Protein AF-A0AAV5BE26-F1 (afdb_monomer_lite)

Radius of gyration: 28.34 Å; chains: 1; bounding box: 63×36×76 Å

Structure (mmCIF, N/CA/C/O backbone):
data_AF-A0AAV5BE26-F1
#
_entry.id   AF-A0AAV5BE26-F1
#
loop_
_atom_site.group_PDB
_atom_site.id
_atom_site.type_symbol
_atom_site.label_atom_id
_atom_site.label_alt_id
_atom_site.label_comp_id
_atom_site.label_asym_id
_atom_site.label_entity_id
_atom_site.label_seq_id
_atom_site.pdbx_PDB_ins_code
_atom_site.Cartn_x
_atom_site.Cartn_y
_atom_site.Cartn_z
_atom_site.occupancy
_atom_site.B_iso_or_equiv
_atom_site.auth_seq_id
_atom_site.auth_comp_id
_atom_site.auth_asym_id
_atom_site.auth_atom_id
_atom_site.pdbx_PDB_model_num
ATOM 1 N N . MET A 1 1 ? -35.931 18.679 12.596 1.00 41.03 1 MET A N 1
ATOM 2 C CA . MET A 1 1 ? -35.866 17.587 13.590 1.00 41.03 1 MET A CA 1
ATOM 3 C C . MET A 1 1 ? -35.691 18.241 14.950 1.00 41.03 1 MET A C 1
ATOM 5 O O . MET A 1 1 ? -34.699 18.932 15.132 1.00 41.03 1 MET A O 1
ATOM 9 N N . ALA A 1 2 ? -36.683 18.155 15.837 1.00 49.06 2 ALA A N 1
ATOM 10 C CA . ALA A 1 2 ? -36.544 18.666 17.200 1.00 49.06 2 ALA A CA 1
ATOM 11 C C . ALA A 1 2 ? -35.636 17.707 17.979 1.00 49.06 2 ALA A C 1
ATOM 13 O O . ALA A 1 2 ? -35.854 16.498 17.929 1.00 49.06 2 ALA A O 1
ATOM 14 N N . PHE A 1 3 ? -34.600 18.225 18.640 1.00 55.38 3 PHE A N 1
ATOM 15 C CA . PHE A 1 3 ? -33.796 17.420 19.555 1.00 55.38 3 PHE A CA 1
ATOM 16 C C . PHE A 1 3 ? -34.697 16.963 20.705 1.00 55.38 3 PHE A C 1
ATOM 18 O O . PHE A 1 3 ? -35.306 17.799 21.375 1.00 55.38 3 PHE A O 1
ATOM 25 N N . ASP A 1 4 ? -34.805 15.650 20.910 1.00 62.50 4 ASP A N 1
ATOM 26 C CA . ASP A 1 4 ? -35.533 15.089 22.044 1.00 62.50 4 ASP A CA 1
ATOM 27 C C . ASP A 1 4 ? -34.776 15.444 23.333 1.00 62.50 4 ASP A C 1
ATOM 29 O O . ASP A 1 4 ? -33.729 14.880 23.649 1.00 62.50 4 ASP A O 1
ATOM 33 N N . THR A 1 5 ? -35.279 16.450 24.047 1.00 65.81 5 THR A N 1
ATOM 34 C CA . THR A 1 5 ? -34.718 16.919 25.319 1.00 65.81 5 THR A CA 1
ATOM 35 C C . THR A 1 5 ? -35.353 16.225 26.526 1.00 65.81 5 THR A C 1
ATOM 37 O O . THR A 1 5 ? -34.984 16.547 27.658 1.00 65.81 5 THR A O 1
ATOM 40 N N . SER A 1 6 ? -36.244 15.240 26.309 1.00 73.19 6 SER A N 1
ATOM 41 C CA . SER A 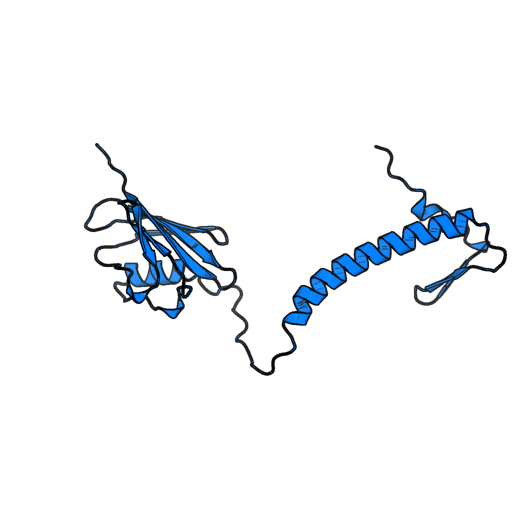1 6 ? -36.955 14.520 27.380 1.00 73.19 6 SER A CA 1
ATOM 42 C C . SER A 1 6 ? -36.012 13.804 28.354 1.00 73.19 6 SER A C 1
ATOM 44 O O . SER A 1 6 ? -36.336 13.618 29.524 1.00 73.19 6 SER A O 1
ATOM 46 N N . MET A 1 7 ? -34.794 13.477 27.915 1.00 76.06 7 MET A N 1
ATOM 47 C CA . MET A 1 7 ? -33.736 12.893 28.743 1.00 76.06 7 MET A CA 1
ATOM 48 C C . MET A 1 7 ? -33.204 13.834 29.842 1.00 76.06 7 MET A C 1
ATOM 50 O O . MET A 1 7 ? -32.683 13.372 30.852 1.00 76.06 7 MET A O 1
ATOM 54 N N . TYR A 1 8 ? -33.285 15.155 29.673 1.00 79.31 8 TYR A N 1
ATOM 55 C CA . TYR A 1 8 ? -32.748 16.107 30.658 1.00 79.31 8 TYR A CA 1
ATOM 56 C C . TYR A 1 8 ? -33.808 16.629 31.629 1.00 79.31 8 TYR A C 1
ATOM 58 O O . TYR A 1 8 ? -33.512 17.493 32.456 1.00 79.31 8 TYR A O 1
ATOM 66 N N . GLU A 1 9 ? -35.043 16.135 31.545 1.00 83.25 9 GLU A N 1
ATOM 67 C CA . GLU A 1 9 ? -36.145 16.649 32.354 1.00 83.25 9 GLU A CA 1
ATOM 68 C C . GLU A 1 9 ? -35.975 16.361 33.837 1.00 83.25 9 GLU A C 1
ATOM 70 O O . GLU A 1 9 ? -36.266 17.245 34.641 1.00 83.25 9 GLU A O 1
ATOM 75 N N . TRP A 1 10 ? -35.393 15.218 34.210 1.00 83.31 10 TRP A N 1
ATOM 76 C CA . TRP A 1 10 ? -35.108 14.898 35.610 1.00 83.31 10 TRP A CA 1
ATOM 77 C C . TRP A 1 10 ? -34.276 15.982 36.319 1.00 83.31 10 TRP A C 1
ATOM 79 O O . TRP A 1 10 ? -34.499 16.253 37.498 1.00 83.31 10 TRP A O 1
ATOM 89 N N . ARG A 1 11 ? -33.398 16.702 35.597 1.00 84.56 11 ARG A N 1
ATOM 90 C CA . ARG A 1 11 ? -32.570 17.793 36.153 1.00 84.56 11 ARG A CA 1
ATOM 91 C C . ARG A 1 11 ? -33.377 19.003 36.630 1.00 84.56 11 ARG A C 1
ATOM 93 O O . ARG A 1 11 ? -32.864 19.813 37.403 1.00 84.56 11 ARG A O 1
ATOM 100 N N . LYS A 1 12 ? -34.624 19.150 36.173 1.00 85.81 12 LYS A N 1
ATOM 101 C CA . LYS A 1 12 ? -35.544 20.207 36.625 1.00 85.81 12 LYS A CA 1
ATOM 102 C C . LYS A 1 12 ? -36.122 19.899 38.014 1.00 85.81 12 LYS A C 1
ATOM 104 O O . LYS A 1 12 ? -36.562 20.810 38.707 1.00 85.81 12 LYS A O 1
ATOM 109 N N . TYR A 1 13 ? -36.061 18.641 38.450 1.00 85.19 13 TYR A N 1
ATOM 110 C CA . TYR A 1 13 ? -36.729 18.118 39.640 1.00 85.19 13 TYR A CA 1
ATOM 111 C C . TYR A 1 13 ? -35.748 17.831 40.789 1.00 85.19 13 TYR A C 1
ATOM 113 O O . TYR A 1 13 ? -35.795 16.778 41.421 1.00 85.19 13 TYR A O 1
ATOM 121 N N . LYS A 1 14 ? -34.878 18.805 41.102 1.00 83.25 14 LYS A N 1
ATOM 122 C CA . LYS A 1 14 ? -33.839 18.710 42.155 1.00 83.25 14 LYS A CA 1
ATOM 123 C C . LYS A 1 14 ? -34.363 18.388 43.559 1.00 83.25 14 LYS A C 1
ATOM 125 O O . LYS A 1 14 ? -33.588 18.005 44.422 1.00 83.25 14 LYS A O 1
ATOM 130 N N . ALA A 1 15 ? -35.663 18.549 43.803 1.00 85.94 15 ALA A N 1
ATOM 131 C CA . ALA A 1 15 ? -36.283 18.193 45.077 1.00 85.94 15 ALA A CA 1
ATOM 132 C C . ALA A 1 15 ? -36.313 16.673 45.335 1.00 85.94 15 ALA A C 1
ATOM 134 O O . ALA A 1 15 ? -36.394 16.257 46.490 1.00 85.94 15 ALA A O 1
ATOM 135 N N . TYR A 1 16 ? -36.238 15.858 44.276 1.00 85.38 16 TYR A N 1
ATOM 136 C CA . TYR A 1 16 ? -36.448 14.410 44.341 1.00 85.38 16 TYR A CA 1
ATOM 137 C C . TYR A 1 16 ? -35.164 13.582 44.271 1.00 85.38 16 TYR A C 1
ATOM 139 O O . TYR A 1 16 ? -35.223 12.362 44.412 1.00 85.38 16 TYR A O 1
ATOM 147 N N . TYR A 1 17 ? -34.004 14.213 44.082 1.00 85.12 17 TYR A N 1
ATOM 148 C CA . TYR A 1 17 ? -32.736 13.498 43.989 1.00 85.12 17 TYR A CA 1
ATOM 149 C C . TYR A 1 17 ? -31.587 14.245 44.664 1.00 85.12 17 TYR A C 1
ATOM 151 O O . TYR A 1 17 ? -31.599 15.471 44.773 1.00 85.12 17 TYR A O 1
ATOM 159 N N . SER A 1 18 ? -30.578 13.493 45.095 1.00 85.25 18 SER A N 1
ATOM 160 C CA . SER A 1 18 ? -29.266 14.008 45.492 1.00 85.25 18 SER A CA 1
ATOM 161 C C . SER A 1 18 ? -28.195 13.515 44.522 1.00 85.25 18 SER A C 1
ATOM 163 O O . SER A 1 18 ? -28.337 12.453 43.918 1.00 85.25 18 SER A O 1
ATOM 165 N N . GLU A 1 19 ? -27.135 14.303 44.353 1.00 84.56 19 GLU A N 1
ATOM 166 C CA . GLU A 1 19 ? -25.966 13.947 43.548 1.00 84.56 19 GLU A CA 1
ATOM 167 C C . GLU A 1 19 ? -24.722 14.012 44.439 1.00 84.56 19 GLU A C 1
ATOM 169 O O . GLU A 1 19 ? -24.315 15.092 44.867 1.00 84.56 19 GLU A O 1
ATOM 174 N N . GLU A 1 20 ? -24.131 12.856 44.736 1.00 82.75 20 GLU A N 1
ATOM 175 C CA . GLU A 1 20 ? -22.903 12.740 45.529 1.00 82.75 20 GLU A CA 1
ATOM 176 C C . GLU A 1 20 ? -21.869 11.933 44.746 1.00 82.75 20 GLU A C 1
ATOM 178 O O . GLU A 1 20 ? -22.145 10.822 44.301 1.00 82.75 20 GLU A O 1
ATOM 183 N N . ASN A 1 21 ? -20.670 12.490 44.544 1.00 74.62 21 ASN A N 1
ATOM 184 C CA . ASN A 1 21 ? -19.589 11.856 43.773 1.00 74.62 21 ASN A CA 1
ATOM 185 C C . ASN A 1 21 ? -20.019 11.353 42.375 1.00 74.62 21 ASN A C 1
ATOM 187 O O . ASN A 1 21 ? -19.512 10.343 41.889 1.00 74.62 21 ASN A O 1
ATOM 191 N N . GLY A 1 22 ? -20.961 12.049 41.727 1.00 70.94 22 GLY A N 1
ATOM 192 C CA . GLY A 1 22 ? -21.507 11.669 40.417 1.00 70.94 22 GLY A CA 1
ATOM 193 C C . GLY A 1 22 ? -22.549 10.545 40.456 1.00 70.94 22 GLY A C 1
ATOM 194 O O . GLY A 1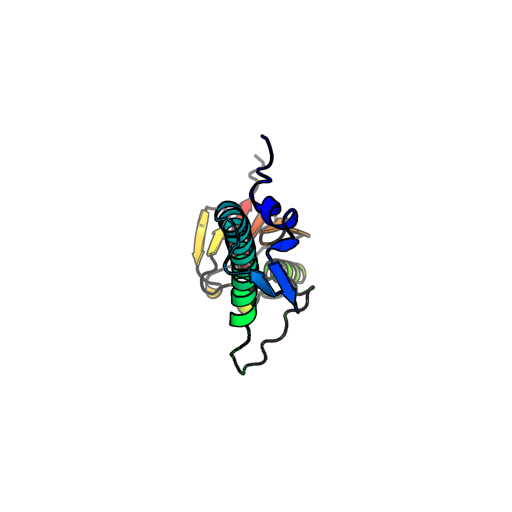 22 ? -23.015 10.113 39.403 1.00 70.94 22 GLY A O 1
ATOM 195 N N . VAL A 1 23 ? -22.940 10.080 41.646 1.00 79.00 23 VAL A N 1
ATOM 196 C CA . VAL A 1 23 ? -24.021 9.112 41.847 1.00 79.00 23 VAL A CA 1
ATOM 197 C C . VAL A 1 23 ? -25.310 9.870 42.145 1.00 79.00 23 VAL A C 1
ATOM 199 O O . VAL A 1 23 ? -25.385 10.621 43.119 1.00 79.00 23 VAL A O 1
ATOM 202 N N . VAL A 1 24 ? -26.329 9.667 41.308 1.00 85.00 24 VAL A N 1
ATOM 203 C CA . VAL A 1 24 ? -27.662 10.250 41.502 1.00 85.00 24 VAL A CA 1
ATOM 204 C C . VAL A 1 24 ? -28.535 9.253 42.256 1.00 85.00 24 VAL A C 1
ATOM 206 O O . VAL A 1 24 ? -28.738 8.135 41.791 1.00 85.00 24 VAL A O 1
ATOM 209 N N . SER A 1 25 ? -29.054 9.660 43.413 1.00 86.44 25 SER A N 1
ATOM 210 C CA . SER A 1 25 ? -29.957 8.847 44.236 1.00 86.44 25 SER A CA 1
ATOM 211 C C . SER A 1 25 ? -31.324 9.512 44.331 1.00 86.44 25 SER A C 1
ATOM 213 O O . SER A 1 25 ? -31.423 10.672 44.729 1.00 86.44 25 SER A O 1
ATOM 215 N N . PHE A 1 26 ? -32.377 8.779 43.975 1.00 89.00 26 PHE A N 1
ATOM 216 C CA . PHE A 1 26 ? -33.757 9.265 44.016 1.00 89.00 26 PHE A CA 1
ATOM 217 C C . PHE A 1 26 ? -34.4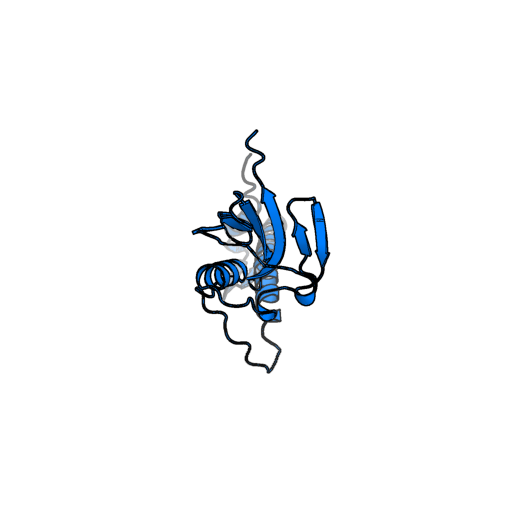39 8.918 45.338 1.00 89.00 26 PHE A C 1
ATOM 219 O O . PHE A 1 26 ? -34.195 7.865 45.929 1.00 89.00 26 PHE A O 1
ATOM 226 N N . ARG A 1 27 ? -35.327 9.802 45.796 1.00 87.75 27 ARG A N 1
ATOM 227 C CA . ARG A 1 27 ? -36.194 9.542 46.950 1.00 87.75 27 ARG A CA 1
ATOM 228 C C . ARG A 1 27 ? -37.294 8.544 46.583 1.00 87.75 27 ARG A C 1
ATOM 230 O O . ARG A 1 27 ? -37.673 8.433 45.418 1.00 87.75 27 ARG A O 1
ATOM 237 N N . GLN A 1 28 ? -37.845 7.847 47.575 1.00 82.88 28 GLN A N 1
ATOM 238 C CA . GLN A 1 28 ? -38.909 6.855 47.354 1.00 82.88 28 GLN A CA 1
ATOM 239 C C . GLN A 1 28 ? -40.205 7.453 46.782 1.00 82.88 28 GLN A C 1
ATOM 241 O O . GLN A 1 28 ? -40.952 6.747 46.117 1.00 82.88 28 GLN A O 1
ATOM 246 N N . ASP A 1 29 ? -40.462 8.742 47.012 1.00 87.56 29 ASP A N 1
ATOM 247 C CA . ASP A 1 29 ? -41.638 9.477 46.531 1.00 87.56 29 ASP A CA 1
ATOM 248 C C . ASP A 1 29 ? -41.436 10.124 45.148 1.00 87.56 29 ASP A C 1
ATOM 250 O O . ASP A 1 29 ? -42.257 10.929 44.705 1.00 87.56 29 ASP A O 1
ATOM 254 N N . THR A 1 30 ? -40.342 9.793 44.456 1.00 86.62 30 THR A N 1
ATOM 255 C CA . THR A 1 30 ? -40.027 10.371 43.147 1.00 86.62 30 THR A CA 1
ATOM 256 C C . THR A 1 30 ? -41.086 9.984 42.107 1.00 86.62 30 THR A C 1
ATOM 258 O O . THR A 1 30 ? -41.340 8.795 41.904 1.00 86.62 30 THR A O 1
ATOM 261 N N . PRO A 1 31 ? -41.674 10.955 41.383 1.00 86.75 31 PRO A N 1
ATOM 262 C CA . PRO A 1 31 ? -42.625 10.665 40.317 1.00 86.75 31 PRO A CA 1
ATOM 263 C C . PRO A 1 31 ? -42.018 9.821 39.186 1.00 86.75 31 PRO A C 1
ATOM 265 O O . PRO A 1 31 ? -40.906 10.088 38.732 1.00 86.75 31 PRO A O 1
ATOM 268 N N . GLN A 1 32 ? -42.792 8.870 38.654 1.00 84.31 32 GLN A N 1
ATOM 269 C CA . GLN A 1 32 ? -42.318 7.913 37.642 1.00 84.31 32 GLN A CA 1
ATOM 270 C C . GLN A 1 32 ? -41.704 8.580 36.399 1.00 84.31 32 GLN A C 1
ATOM 272 O O . GLN A 1 32 ? -40.644 8.171 35.947 1.00 84.31 32 GLN A O 1
ATOM 277 N N . HIS A 1 33 ? -42.294 9.668 35.896 1.00 84.00 33 HIS A N 1
ATOM 278 C CA . HIS A 1 33 ? -41.770 10.373 34.718 1.00 84.00 33 HIS A CA 1
ATOM 279 C C . HIS A 1 33 ? -40.361 10.968 34.931 1.00 84.00 33 HIS A C 1
ATOM 281 O O . HIS A 1 33 ? -39.595 11.105 33.977 1.00 84.00 33 HIS A O 1
ATOM 287 N N . VAL A 1 34 ? -39.996 11.300 36.177 1.00 83.88 34 VAL A N 1
ATOM 288 C CA . VAL A 1 34 ? -38.646 11.765 36.543 1.00 83.88 34 VAL A CA 1
ATOM 289 C C . VAL A 1 34 ? -37.662 10.595 36.499 1.00 83.88 34 VAL A C 1
ATOM 291 O O . VAL A 1 34 ? -36.558 10.747 35.973 1.00 83.88 34 VAL A O 1
ATOM 294 N N . LEU A 1 35 ? -38.079 9.422 36.988 1.00 84.50 35 LEU A N 1
ATOM 295 C CA . LEU A 1 35 ? -37.297 8.186 36.909 1.00 84.50 35 LEU A CA 1
ATOM 296 C C . LEU A 1 35 ? -37.089 7.753 35.452 1.00 84.50 35 LEU A C 1
ATOM 298 O O . LEU A 1 35 ? -35.965 7.450 35.067 1.00 84.50 35 LEU A O 1
ATOM 302 N N . ASP A 1 36 ? -38.134 7.806 34.624 1.00 84.81 36 ASP A N 1
ATOM 303 C CA . ASP A 1 36 ? -38.073 7.432 33.206 1.00 84.81 36 ASP A CA 1
ATOM 304 C C . ASP A 1 36 ? -37.145 8.368 32.410 1.00 84.81 36 ASP A C 1
ATOM 306 O O . ASP A 1 36 ? -36.365 7.925 31.565 1.00 84.81 36 ASP A O 1
ATOM 310 N N . SER A 1 37 ? -37.182 9.674 32.704 1.00 85.50 37 SER A N 1
ATOM 311 C CA . SER A 1 37 ? -36.263 10.665 32.126 1.00 85.50 37 SER A CA 1
ATOM 312 C C . SER A 1 37 ? -34.805 10.380 32.508 1.00 85.50 37 SER A C 1
ATOM 314 O O . SER A 1 37 ? -33.917 10.438 31.652 1.00 85.50 37 SER A O 1
ATOM 316 N N . TYR A 1 38 ? -34.547 10.020 33.770 1.00 84.44 38 TYR A N 1
ATOM 317 C CA . TYR A 1 38 ? -33.209 9.643 34.225 1.00 84.44 38 TYR A CA 1
ATOM 318 C C . TYR A 1 38 ? -32.740 8.305 33.644 1.00 84.44 38 TYR A C 1
ATOM 320 O O . TYR A 1 38 ? -31.576 8.189 33.273 1.00 84.44 38 TYR A O 1
ATOM 328 N N . ALA A 1 39 ? -33.625 7.318 33.499 1.00 84.31 39 ALA A N 1
ATOM 329 C CA . ALA A 1 39 ? -33.297 6.028 32.896 1.00 84.31 39 ALA A CA 1
ATOM 330 C C . ALA A 1 39 ? -32.799 6.193 31.453 1.00 84.31 39 ALA A C 1
ATOM 332 O O . ALA A 1 39 ? -31.750 5.656 31.106 1.00 84.31 39 ALA A O 1
ATOM 333 N N . LYS A 1 40 ? -33.468 7.036 30.651 1.00 84.06 40 LYS A N 1
ATOM 334 C CA . LYS A 1 40 ? -32.997 7.406 29.303 1.00 84.06 40 LYS A CA 1
ATOM 335 C C . LYS A 1 40 ? -31.603 8.045 29.329 1.00 84.06 40 LYS A C 1
ATOM 337 O O . LYS A 1 40 ? -30.783 7.793 28.450 1.00 84.06 40 LYS A O 1
ATOM 342 N N . TYR A 1 41 ? -31.323 8.872 30.340 1.00 83.25 41 TYR A N 1
ATOM 343 C CA . TYR A 1 41 ? -30.010 9.497 30.518 1.00 83.25 41 TYR A CA 1
ATOM 344 C C . TYR A 1 41 ? -28.931 8.486 30.892 1.00 83.25 41 TYR A C 1
ATOM 346 O O . TYR A 1 41 ? -27.843 8.514 30.315 1.00 83.25 41 TYR A O 1
ATOM 354 N N . ALA A 1 42 ? -29.232 7.590 31.829 1.00 80.81 42 ALA A N 1
ATOM 355 C CA . ALA A 1 42 ? -28.336 6.524 32.244 1.00 80.81 42 ALA A CA 1
ATOM 356 C C . ALA A 1 42 ? -28.017 5.585 31.074 1.00 80.81 42 ALA A C 1
ATOM 358 O O . ALA A 1 42 ? -26.847 5.304 30.844 1.00 80.81 42 ALA A O 1
ATOM 359 N N . GLU A 1 43 ? -29.016 5.206 30.274 1.00 82.50 43 GLU A N 1
ATOM 360 C CA . GLU A 1 43 ? -28.841 4.370 29.081 1.00 82.50 43 GLU A CA 1
ATOM 361 C C . GLU A 1 43 ? -27.942 5.048 28.032 1.00 82.50 43 GLU A C 1
ATOM 363 O O . GLU A 1 43 ? -27.048 4.416 27.469 1.00 82.50 43 GLU A O 1
ATOM 368 N N . GLN A 1 44 ? -28.093 6.359 27.802 1.00 76.94 44 GLN A N 1
ATOM 369 C CA . GLN A 1 44 ? -27.210 7.081 26.883 1.00 76.94 44 GLN A CA 1
ATOM 370 C C . GLN A 1 44 ? -25.779 7.222 27.431 1.00 76.94 44 GLN A C 1
ATOM 372 O O . GLN A 1 44 ? -24.817 7.121 26.663 1.00 76.94 44 GLN A O 1
ATOM 377 N N . GLN A 1 45 ? -25.615 7.447 28.739 1.00 76.38 45 GLN A N 1
ATOM 378 C CA . GLN A 1 45 ? -24.294 7.464 29.375 1.00 76.38 45 GLN A CA 1
ATOM 379 C C . GLN A 1 45 ? -23.642 6.084 29.330 1.00 76.38 45 GLN A C 1
ATOM 381 O O . GLN A 1 45 ? -22.457 5.997 29.025 1.00 76.38 45 GLN A O 1
ATOM 386 N N . GLU A 1 46 ? -24.399 5.013 29.556 1.00 71.06 46 GLU A N 1
ATOM 387 C CA . GLU A 1 46 ? -23.932 3.636 29.430 1.00 71.06 46 GLU A CA 1
ATOM 388 C C . GLU A 1 46 ? -23.536 3.328 27.986 1.00 71.06 46 GLU A C 1
ATOM 390 O O . GLU A 1 46 ? -22.435 2.847 27.762 1.00 71.06 46 GLU A O 1
ATOM 395 N N . ALA A 1 47 ? -24.326 3.729 26.987 1.00 69.69 47 ALA A N 1
ATOM 396 C CA . ALA A 1 47 ? -23.965 3.582 25.576 1.00 69.69 47 ALA A CA 1
ATOM 397 C C . ALA A 1 47 ? -22.685 4.360 25.203 1.00 69.69 47 ALA A C 1
ATOM 399 O O . ALA A 1 47 ? -21.856 3.879 24.422 1.00 69.69 47 ALA A O 1
ATOM 400 N N . MET A 1 48 ? -22.482 5.555 25.772 1.00 66.44 48 MET A N 1
ATOM 401 C CA . MET A 1 48 ? -21.245 6.329 25.612 1.00 66.44 48 MET A CA 1
ATOM 402 C C . MET A 1 48 ? -20.059 5.691 26.340 1.00 66.44 48 MET A C 1
ATOM 404 O O . MET A 1 48 ? -18.957 5.640 25.785 1.00 66.44 48 MET A O 1
ATOM 408 N N . HIS A 1 49 ? -20.274 5.182 27.552 1.00 61.44 49 HIS A N 1
ATOM 409 C CA . HIS A 1 49 ? -19.281 4.425 28.296 1.00 61.44 49 HIS A CA 1
ATOM 410 C C . HIS A 1 49 ? -18.930 3.141 27.557 1.00 61.44 49 HIS A C 1
ATOM 412 O O . HIS A 1 49 ? -17.751 2.876 27.397 1.00 61.44 49 HIS A O 1
ATOM 418 N N . ASP A 1 50 ? -19.872 2.400 26.993 1.00 58.38 50 ASP A N 1
ATOM 419 C CA . ASP A 1 50 ? -19.629 1.213 26.176 1.00 58.38 50 ASP A CA 1
ATOM 420 C C . ASP A 1 50 ? -18.895 1.539 24.877 1.00 58.38 50 ASP A C 1
ATOM 422 O O . ASP A 1 50 ? -18.027 0.777 24.445 1.00 58.38 50 ASP A O 1
ATOM 426 N N . PHE A 1 51 ? -19.157 2.694 24.264 1.00 54.75 51 PHE A N 1
ATOM 427 C CA . PHE A 1 51 ? -18.376 3.173 23.124 1.00 54.75 51 PHE A CA 1
ATOM 428 C C . PHE A 1 51 ? -16.928 3.498 23.525 1.00 54.75 51 PHE A C 1
ATOM 430 O O . PHE A 1 51 ? -15.974 3.065 22.863 1.00 54.75 51 PHE A O 1
ATOM 437 N N . ALA A 1 52 ? -16.745 4.204 24.643 1.00 54.31 52 ALA A N 1
ATOM 438 C CA . ALA A 1 52 ? -15.434 4.504 25.207 1.00 54.31 52 ALA A CA 1
ATOM 439 C C . ALA A 1 52 ? -14.704 3.224 25.637 1.00 54.31 52 ALA A C 1
ATOM 441 O O . ALA A 1 52 ? -13.527 3.066 25.327 1.00 54.31 52 ALA A O 1
ATOM 442 N N . THR A 1 53 ? -15.410 2.264 26.234 1.00 53.22 53 THR A N 1
ATOM 443 C CA . THR A 1 53 ? -14.886 0.998 26.756 1.00 53.22 53 THR A CA 1
ATOM 444 C C . THR A 1 53 ? -14.644 -0.006 25.637 1.00 53.22 53 THR A C 1
ATOM 446 O O . THR A 1 53 ? -13.693 -0.763 25.730 1.00 53.22 53 THR A O 1
ATOM 449 N N . ARG A 1 54 ? -15.372 0.021 24.512 1.00 51.78 54 ARG A N 1
ATOM 450 C CA . ARG A 1 54 ? -15.004 -0.708 23.279 1.00 51.78 54 ARG A CA 1
ATOM 451 C C . ARG A 1 54 ? -13.735 -0.143 22.645 1.00 51.78 54 ARG A C 1
ATOM 453 O O . ARG A 1 54 ? -12.900 -0.918 22.172 1.00 51.78 54 ARG A O 1
ATOM 460 N N . ASN A 1 55 ? -13.545 1.176 22.668 1.00 49.66 55 ASN A N 1
ATOM 461 C CA . ASN A 1 55 ? -12.274 1.796 22.279 1.00 49.66 55 ASN A CA 1
ATOM 462 C C . ASN A 1 55 ? -11.150 1.486 23.281 1.00 49.66 55 ASN A C 1
ATOM 464 O O . ASN A 1 55 ? -10.009 1.262 22.870 1.00 49.66 55 ASN A O 1
ATOM 468 N N . ASP A 1 56 ? -11.473 1.370 24.568 1.00 47.03 56 ASP A N 1
ATOM 469 C CA . ASP A 1 56 ? -10.519 1.023 25.616 1.00 47.03 56 ASP A CA 1
ATOM 470 C C . ASP A 1 56 ? -10.231 -0.479 25.708 1.00 47.03 56 ASP A C 1
ATOM 472 O O . ASP A 1 56 ? -9.120 -0.845 26.051 1.00 47.03 56 ASP A O 1
ATOM 476 N N . LEU A 1 57 ? -11.138 -1.370 25.302 1.00 45.94 57 LEU A N 1
ATOM 477 C CA . LEU A 1 57 ? -10.917 -2.810 25.113 1.00 45.94 57 LEU A CA 1
ATOM 478 C C . LEU A 1 57 ? -10.085 -3.058 23.852 1.00 45.94 57 LEU A C 1
ATOM 480 O O . LEU A 1 57 ? -9.186 -3.901 23.872 1.00 45.94 57 LEU A O 1
ATOM 484 N N . LYS A 1 58 ? -10.292 -2.265 22.787 1.00 46.72 58 LYS A N 1
ATOM 485 C CA . LYS A 1 58 ? -9.366 -2.196 21.642 1.00 46.72 58 LYS A CA 1
ATOM 486 C C . LYS A 1 58 ? -7.971 -1.697 22.057 1.00 46.72 58 LYS A C 1
ATOM 488 O O . LYS A 1 58 ? -6.983 -2.148 21.475 1.00 46.72 58 LYS A O 1
ATOM 493 N N . LYS A 1 59 ? -7.859 -0.826 23.071 1.00 47.22 59 LYS A N 1
ATOM 494 C CA . LYS A 1 59 ? -6.568 -0.397 23.651 1.00 47.22 59 LYS A CA 1
ATOM 495 C C . LYS A 1 59 ? -5.984 -1.393 24.665 1.00 47.22 59 LYS A C 1
ATOM 497 O O . LYS A 1 59 ? -4.786 -1.645 24.617 1.00 47.22 59 LYS A O 1
ATOM 502 N N . LYS A 1 60 ? -6.784 -2.006 25.541 1.00 41.25 60 LYS A N 1
ATOM 503 C CA . LYS A 1 60 ? -6.345 -2.888 26.640 1.00 41.25 60 LYS A CA 1
ATOM 504 C C . LYS A 1 60 ? -6.020 -4.306 26.185 1.00 41.25 60 LYS A C 1
ATOM 506 O O . LYS A 1 60 ? -5.111 -4.903 26.754 1.00 41.25 60 LYS A O 1
ATOM 511 N N . ARG A 1 61 ? -6.608 -4.810 25.088 1.00 42.62 61 ARG A N 1
ATOM 512 C CA . ARG A 1 61 ? -6.120 -6.045 24.433 1.00 42.62 61 ARG A CA 1
ATOM 513 C C . ARG A 1 61 ? -4.676 -5.940 23.912 1.00 42.62 61 ARG A C 1
ATOM 515 O O . ARG A 1 61 ? -4.119 -6.954 23.506 1.00 42.62 61 ARG A O 1
ATOM 522 N N . LYS A 1 62 ? -4.042 -4.757 23.941 1.00 43.88 62 LYS A N 1
ATOM 523 C CA . LYS A 1 62 ? -2.605 -4.596 23.660 1.00 43.88 62 LYS A CA 1
ATOM 524 C C . LYS A 1 62 ? -1.684 -4.796 24.876 1.00 43.88 62 LYS A C 1
ATOM 526 O O . LYS A 1 62 ? -0.480 -4.834 24.658 1.00 43.88 62 LYS A O 1
ATOM 531 N N . ASN A 1 63 ? -2.196 -4.948 26.105 1.00 3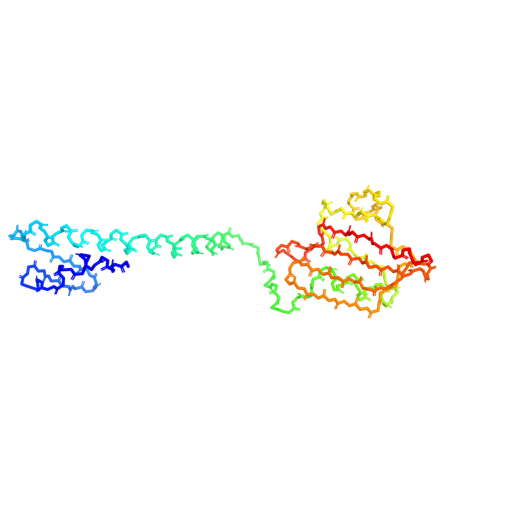9.69 63 ASN A N 1
ATOM 532 C CA . ASN A 1 63 ? -1.371 -4.844 27.322 1.00 39.69 63 ASN A CA 1
ATOM 533 C C . ASN A 1 63 ? -1.282 -6.092 28.222 1.00 39.69 63 ASN A C 1
ATOM 535 O O . ASN A 1 63 ? -0.790 -5.989 29.341 1.00 39.69 63 ASN A O 1
ATOM 539 N N . THR A 1 64 ? -1.644 -7.283 27.746 1.00 43.19 64 THR A N 1
ATOM 540 C CA . THR A 1 64 ? -1.275 -8.543 28.425 1.00 43.19 64 THR A CA 1
ATOM 541 C C . THR A 1 64 ? -0.453 -9.418 27.492 1.00 43.19 64 THR A C 1
ATOM 543 O O . THR A 1 64 ? -0.965 -10.306 26.816 1.00 43.19 64 THR A O 1
ATOM 546 N N . GLY A 1 65 ? 0.840 -9.122 27.433 1.00 37.62 65 GLY A N 1
ATOM 547 C CA . GLY A 1 65 ? 1.846 -9.941 26.777 1.00 37.62 65 GLY A CA 1
ATOM 548 C C . GLY A 1 65 ? 3.219 -9.428 27.177 1.00 37.62 65 GLY A C 1
ATOM 549 O O . GLY A 1 65 ? 3.620 -8.357 26.733 1.00 37.62 65 GLY A O 1
ATOM 550 N N . LEU A 1 66 ? 3.905 -10.182 28.037 1.00 45.09 66 LEU A N 1
ATOM 551 C CA . LEU A 1 66 ? 5.273 -9.977 28.527 1.00 45.09 66 LEU A CA 1
ATOM 552 C C . LEU A 1 66 ? 6.336 -10.108 27.410 1.00 45.09 66 LEU A C 1
ATOM 554 O O . LEU A 1 66 ? 7.343 -10.788 27.551 1.00 45.09 66 LEU A O 1
ATOM 558 N N . PHE A 1 67 ? 6.131 -9.433 26.284 1.00 45.47 67 PHE A N 1
ATOM 559 C CA . PHE A 1 67 ? 7.144 -9.236 25.261 1.00 45.47 67 PHE A CA 1
ATOM 560 C C . PHE A 1 67 ? 7.099 -7.768 24.877 1.00 45.47 67 PHE A C 1
ATOM 562 O O . PHE A 1 67 ? 6.122 -7.289 24.298 1.00 45.47 67 PHE A O 1
ATOM 569 N N . SER A 1 68 ? 8.149 -7.044 25.251 1.00 40.25 68 SER A N 1
ATOM 570 C CA . SER A 1 68 ? 8.420 -5.672 24.846 1.00 40.25 68 SER A CA 1
ATOM 571 C C . SER A 1 68 ? 8.446 -5.584 23.319 1.00 40.25 68 SER A C 1
ATOM 573 O O . SER A 1 68 ? 9.479 -5.704 22.668 1.00 40.25 68 SER A O 1
ATOM 575 N N . ARG A 1 69 ? 7.272 -5.380 22.719 1.00 46.59 69 ARG A N 1
ATOM 576 C CA . ARG A 1 69 ? 7.153 -5.042 21.307 1.00 46.59 69 ARG A CA 1
ATOM 577 C C . ARG A 1 69 ? 7.695 -3.619 21.159 1.00 46.59 69 ARG A C 1
ATOM 579 O O . ARG A 1 69 ? 7.165 -2.730 21.833 1.00 46.59 69 ARG A O 1
ATOM 586 N N . PRO A 1 70 ? 8.719 -3.373 20.324 1.00 41.38 70 PRO A N 1
ATOM 587 C CA . PRO A 1 70 ? 9.206 -2.022 20.100 1.00 41.38 70 PRO A CA 1
ATOM 588 C C . PRO A 1 70 ? 8.023 -1.151 19.683 1.00 41.38 70 PRO A C 1
ATOM 590 O O . PRO A 1 70 ? 7.291 -1.496 18.748 1.00 41.38 70 PRO A O 1
ATOM 593 N N . LYS A 1 71 ? 7.781 -0.061 20.420 1.00 42.84 71 LYS A N 1
ATOM 594 C CA . LYS A 1 71 ? 6.822 0.966 20.012 1.00 42.84 71 LYS A CA 1
ATOM 595 C C . LYS A 1 71 ? 7.267 1.438 18.631 1.00 42.84 71 LYS A C 1
ATOM 597 O O . LYS A 1 71 ? 8.316 2.064 18.519 1.00 42.84 71 LYS A O 1
ATOM 602 N N . ALA A 1 72 ? 6.501 1.095 17.593 1.00 43.84 72 ALA A N 1
ATOM 603 C CA . ALA A 1 72 ? 6.714 1.638 16.261 1.00 43.84 72 ALA A CA 1
ATOM 604 C C . ALA A 1 72 ? 6.691 3.161 16.393 1.00 43.84 72 ALA A C 1
ATOM 606 O O . ALA A 1 72 ? 5.709 3.730 16.879 1.00 43.84 72 ALA A O 1
ATOM 607 N N . SER A 1 73 ? 7.812 3.792 16.052 1.00 41.62 73 SER A N 1
ATOM 608 C CA . SER A 1 73 ? 7.933 5.237 16.096 1.00 41.62 73 SER A CA 1
ATOM 609 C C . SER A 1 73 ? 6.848 5.850 15.199 1.00 41.62 73 SER A C 1
ATOM 611 O O . SER A 1 73 ? 6.514 5.282 14.152 1.00 41.62 73 SER A O 1
ATOM 613 N N . PRO A 1 74 ? 6.282 7.010 15.568 1.00 48.59 74 PRO A N 1
ATOM 614 C CA . PRO A 1 74 ? 5.284 7.699 14.748 1.00 48.59 74 PRO A CA 1
ATOM 615 C C . PRO A 1 74 ? 5.787 8.050 13.330 1.00 48.59 74 PRO A C 1
ATOM 617 O O . PRO A 1 74 ? 4.975 8.334 12.457 1.00 48.59 74 PRO A O 1
ATOM 620 N N . HIS A 1 75 ? 7.095 7.923 13.068 1.00 57.38 75 HIS A N 1
ATOM 621 C CA . HIS A 1 75 ? 7.742 8.120 11.766 1.00 57.38 75 HIS A CA 1
ATOM 622 C C . HIS A 1 75 ? 8.316 6.841 11.134 1.00 57.38 75 HIS A C 1
ATOM 624 O O . HIS A 1 75 ? 9.157 6.922 10.244 1.00 57.38 75 HIS A O 1
ATOM 630 N N . ALA A 1 76 ? 7.910 5.649 11.578 1.00 76.19 76 ALA A N 1
ATOM 631 C CA . ALA A 1 76 ? 8.371 4.417 10.941 1.00 76.19 76 ALA A CA 1
ATOM 632 C C . ALA A 1 76 ? 7.910 4.383 9.473 1.00 76.19 76 ALA A C 1
ATOM 634 O O . ALA A 1 76 ? 6.700 4.412 9.225 1.00 76.19 76 ALA A O 1
ATOM 635 N N . LYS A 1 77 ? 8.858 4.326 8.531 1.00 87.81 77 LYS A N 1
ATOM 636 C CA . LYS A 1 77 ? 8.583 4.187 7.094 1.00 87.81 77 LYS A CA 1
ATOM 637 C C . LYS A 1 77 ? 7.733 2.949 6.833 1.00 87.81 77 LYS A C 1
ATOM 639 O O . LYS A 1 77 ? 7.849 1.934 7.525 1.00 87.81 77 LYS A O 1
ATOM 644 N N . THR A 1 78 ? 6.852 3.046 5.853 1.00 92.75 78 THR A N 1
ATOM 645 C CA . THR A 1 78 ? 6.108 1.905 5.333 1.00 92.75 78 THR A CA 1
ATOM 646 C C . THR A 1 78 ? 7.023 0.973 4.547 1.00 92.75 78 THR A C 1
ATOM 648 O O . THR A 1 78 ? 8.067 1.379 4.043 1.00 92.75 78 THR A O 1
ATOM 651 N N . GLY A 1 79 ? 6.621 -0.288 4.399 1.00 94.06 79 GLY A N 1
ATOM 652 C CA . GLY A 1 79 ? 7.314 -1.235 3.530 1.00 94.06 79 GLY A CA 1
ATOM 653 C C . GLY A 1 79 ? 7.405 -0.733 2.087 1.00 94.06 79 GLY A C 1
ATOM 654 O O . GLY A 1 79 ? 8.394 -1.012 1.422 1.00 94.06 79 GLY A O 1
ATOM 655 N N . ALA A 1 80 ? 6.429 0.060 1.629 1.00 95.19 80 ALA A N 1
ATOM 656 C CA . ALA A 1 80 ? 6.457 0.700 0.315 1.00 95.19 80 ALA A CA 1
ATOM 657 C C . ALA A 1 80 ? 7.569 1.758 0.206 1.00 95.19 80 ALA A C 1
ATOM 659 O O . ALA A 1 80 ? 8.317 1.759 -0.766 1.00 95.19 80 ALA A O 1
ATOM 660 N N . GLU A 1 81 ? 7.729 2.608 1.224 1.00 95.56 81 GLU A N 1
ATOM 661 C CA . GLU A 1 81 ? 8.829 3.582 1.287 1.00 95.56 81 GLU A CA 1
ATOM 662 C C . GLU A 1 81 ? 10.196 2.894 1.375 1.00 95.56 81 GLU A C 1
ATOM 664 O O . GLU A 1 81 ? 11.134 3.304 0.698 1.00 95.56 81 GLU A O 1
ATOM 669 N N . LEU A 1 82 ? 10.310 1.819 2.163 1.00 96.06 82 LEU A N 1
ATOM 670 C CA . LEU A 1 82 ? 11.543 1.030 2.251 1.00 96.06 82 LEU A CA 1
ATOM 671 C C . LEU A 1 82 ? 11.879 0.352 0.916 1.00 96.06 82 LEU A C 1
ATOM 673 O O . LEU A 1 82 ? 13.031 0.375 0.490 1.00 96.06 82 LEU A O 1
ATOM 677 N N . LEU A 1 83 ? 10.874 -0.195 0.225 1.00 96.56 83 LEU A N 1
ATOM 678 C CA . LEU A 1 83 ? 11.029 -0.767 -1.111 1.00 96.56 83 LEU A CA 1
ATOM 679 C C . LEU A 1 83 ? 11.494 0.288 -2.122 1.00 96.56 83 LEU A C 1
ATOM 681 O O . LEU A 1 83 ? 12.424 0.031 -2.884 1.00 96.56 83 LEU A O 1
ATOM 685 N N . PHE A 1 84 ? 10.869 1.467 -2.111 1.00 96.50 84 PHE A N 1
ATOM 686 C CA . PHE A 1 84 ? 11.255 2.596 -2.955 1.00 96.50 84 PHE A CA 1
ATOM 687 C C . PHE A 1 84 ? 12.727 2.971 -2.750 1.00 96.50 84 PHE A C 1
ATOM 689 O O . PHE A 1 84 ? 13.487 3.038 -3.715 1.00 96.50 84 PHE A O 1
ATOM 696 N N . GLU A 1 85 ? 13.146 3.161 -1.498 1.00 94.94 85 GLU A N 1
ATOM 697 C CA . GLU A 1 85 ? 14.527 3.523 -1.169 1.00 94.94 85 GLU A CA 1
ATOM 698 C C . GLU A 1 85 ? 15.520 2.439 -1.568 1.00 94.94 85 GLU A C 1
ATOM 700 O O . GLU A 1 85 ? 16.565 2.752 -2.133 1.00 94.94 85 GLU A O 1
ATOM 705 N N . ALA A 1 86 ? 15.188 1.170 -1.328 1.00 94.94 86 ALA A N 1
ATOM 706 C CA . ALA A 1 86 ? 16.046 0.058 -1.701 1.00 94.94 86 ALA A CA 1
ATOM 707 C C . ALA A 1 86 ? 16.270 0.008 -3.214 1.00 94.94 86 ALA A C 1
ATOM 709 O O . ALA A 1 86 ? 17.414 -0.033 -3.659 1.00 94.94 86 ALA A O 1
ATOM 710 N N . LEU A 1 87 ? 15.203 0.085 -4.011 1.00 94.25 87 LEU A N 1
ATOM 711 C CA . LEU A 1 87 ? 15.312 0.006 -5.467 1.00 94.25 87 LEU A CA 1
ATOM 712 C C . LEU A 1 87 ? 16.000 1.239 -6.064 1.00 94.25 87 LEU A C 1
ATOM 714 O O . LEU A 1 87 ? 16.837 1.096 -6.954 1.00 94.25 87 LEU A O 1
ATOM 718 N N . ARG A 1 88 ? 15.732 2.437 -5.530 1.00 91.69 88 ARG A N 1
ATOM 719 C CA . ARG A 1 88 ? 16.445 3.664 -5.915 1.00 91.69 88 ARG A CA 1
ATOM 720 C C . ARG A 1 88 ? 17.944 3.564 -5.620 1.00 91.69 88 ARG A C 1
ATOM 722 O O . ARG A 1 88 ? 18.767 3.924 -6.460 1.00 91.69 88 ARG A O 1
ATOM 729 N N . ASP A 1 89 ? 18.300 3.044 -4.448 1.00 91.81 89 ASP A N 1
ATOM 730 C CA . ASP A 1 89 ? 19.685 2.907 -3.994 1.00 91.81 89 ASP A CA 1
ATOM 731 C C . ASP A 1 89 ? 20.363 1.617 -4.515 1.00 91.81 89 ASP A C 1
ATOM 733 O O . ASP A 1 89 ? 21.482 1.304 -4.104 1.00 91.81 89 ASP A O 1
ATOM 737 N N . LYS A 1 90 ? 19.707 0.859 -5.411 1.00 90.19 90 LYS A N 1
ATOM 738 C CA . LYS A 1 90 ? 20.184 -0.422 -5.976 1.00 90.19 90 LYS A CA 1
ATOM 739 C C . LYS A 1 90 ? 20.511 -1.489 -4.919 1.00 90.19 90 LYS A C 1
ATOM 741 O O . LYS A 1 90 ? 21.442 -2.278 -5.079 1.00 90.19 90 LYS A O 1
ATOM 746 N N . LYS A 1 91 ? 19.744 -1.515 -3.832 1.00 92.38 91 LYS A N 1
ATOM 747 C CA . LYS A 1 91 ? 19.803 -2.514 -2.759 1.00 92.38 91 LYS A CA 1
ATOM 748 C C . LYS A 1 91 ? 18.688 -3.543 -2.922 1.00 92.38 91 LYS A C 1
ATOM 750 O O . LYS A 1 91 ? 17.607 -3.241 -3.424 1.00 92.38 91 LYS A O 1
ATOM 755 N N . SER A 1 92 ? 18.944 -4.757 -2.446 1.00 91.81 92 SER A N 1
ATOM 756 C CA . SER A 1 92 ? 17.951 -5.831 -2.450 1.00 91.81 92 SER A CA 1
ATOM 757 C C . SER A 1 92 ? 16.819 -5.546 -1.458 1.00 91.81 92 SER A C 1
ATOM 759 O O . SER A 1 92 ? 17.105 -5.172 -0.317 1.00 91.81 92 SER A O 1
ATOM 761 N N . PRO A 1 93 ? 15.548 -5.758 -1.842 1.00 94.88 93 PRO A N 1
ATOM 762 C CA . PRO A 1 93 ? 14.442 -5.679 -0.900 1.00 94.88 93 PRO A CA 1
ATOM 763 C C . PRO A 1 93 ? 14.497 -6.769 0.177 1.00 94.88 93 PRO A C 1
ATOM 765 O O . PRO A 1 93 ? 14.992 -7.868 -0.072 1.00 94.88 93 PRO A O 1
ATOM 768 N N . GLU A 1 94 ? 13.944 -6.497 1.361 1.00 94.38 94 GLU A N 1
ATOM 769 C CA . GLU A 1 94 ? 13.913 -7.466 2.463 1.00 94.38 94 GLU A CA 1
ATOM 770 C C . GLU A 1 94 ? 12.520 -8.069 2.673 1.00 94.38 94 GLU A C 1
ATOM 772 O O . GLU A 1 94 ? 11.503 -7.372 2.679 1.00 94.38 94 GLU A O 1
ATOM 777 N N . ALA A 1 95 ? 12.476 -9.369 2.979 1.00 94.62 95 ALA A N 1
ATOM 778 C CA . ALA A 1 95 ? 11.233 -10.100 3.233 1.00 94.62 95 ALA A CA 1
ATOM 779 C C . ALA A 1 95 ? 10.389 -9.505 4.379 1.00 94.62 95 ALA A C 1
ATOM 781 O O . ALA A 1 95 ? 9.162 -9.596 4.359 1.00 94.62 95 ALA A O 1
ATOM 782 N N . ALA A 1 96 ? 11.029 -8.875 5.372 1.00 94.38 96 ALA A N 1
ATOM 783 C CA . ALA A 1 96 ? 10.359 -8.290 6.535 1.00 94.38 96 ALA A CA 1
ATOM 784 C C . ALA A 1 96 ? 9.394 -7.145 6.176 1.00 94.38 96 ALA A C 1
ATOM 786 O O . ALA A 1 96 ? 8.482 -6.841 6.950 1.00 94.38 96 ALA A O 1
ATOM 787 N N . TRP A 1 97 ? 9.568 -6.522 5.007 1.00 96.25 97 TRP A N 1
ATOM 788 C CA . TRP A 1 97 ? 8.723 -5.421 4.541 1.00 96.25 97 TRP A CA 1
ATOM 789 C C . TRP A 1 97 ? 7.386 -5.907 3.974 1.00 96.25 97 TRP A C 1
ATOM 791 O O . TRP A 1 97 ? 6.478 -5.102 3.766 1.00 96.25 97 TRP A O 1
ATOM 801 N N . PHE A 1 98 ? 7.237 -7.217 3.764 1.00 97.12 98 PHE A N 1
ATOM 802 C CA . PHE A 1 98 ? 6.084 -7.846 3.135 1.00 97.12 98 PHE A CA 1
ATOM 803 C C . PHE A 1 98 ? 5.289 -8.677 4.147 1.00 97.12 98 PHE A C 1
ATOM 805 O O . PHE A 1 98 ? 5.816 -9.264 5.096 1.00 97.12 98 PHE A O 1
ATOM 812 N N . ALA A 1 99 ? 3.975 -8.744 3.958 1.00 95.06 99 ALA A N 1
ATOM 813 C CA . ALA A 1 99 ? 3.171 -9.783 4.580 1.00 95.06 99 ALA A CA 1
ATOM 814 C C . ALA A 1 99 ? 3.499 -11.141 3.936 1.00 95.06 99 ALA A C 1
ATOM 816 O O . ALA A 1 99 ? 3.823 -11.216 2.755 1.00 95.06 99 ALA A O 1
ATOM 817 N N . ALA A 1 100 ? 3.365 -12.234 4.693 1.00 90.94 100 ALA A N 1
ATOM 818 C CA . ALA A 1 100 ? 3.633 -13.579 4.172 1.00 90.94 100 ALA A CA 1
ATOM 819 C C . ALA A 1 100 ? 2.774 -13.915 2.936 1.00 90.94 100 ALA A C 1
ATOM 821 O O . ALA A 1 100 ? 3.241 -14.574 2.016 1.00 90.94 100 ALA A O 1
ATOM 822 N N . SER A 1 101 ? 1.539 -13.407 2.905 1.00 92.12 101 SER A N 1
ATOM 823 C CA . SER A 1 101 ? 0.584 -13.553 1.806 1.00 92.12 101 SER A CA 1
ATOM 824 C C . SER A 1 101 ? 0.587 -12.363 0.841 1.00 92.12 101 SER A C 1
ATOM 826 O O . SER A 1 101 ? -0.433 -12.107 0.206 1.00 92.12 101 SER A O 1
ATOM 828 N N . ALA A 1 102 ? 1.665 -11.575 0.791 1.00 95.81 102 ALA A N 1
ATOM 829 C CA . ALA A 1 102 ? 1.732 -10.438 -0.117 1.00 95.81 102 ALA A CA 1
ATOM 830 C C . ALA A 1 102 ? 1.585 -10.913 -1.565 1.00 95.81 102 ALA A C 1
ATOM 832 O O . ALA A 1 102 ? 2.198 -11.909 -1.954 1.00 95.81 102 ALA A O 1
ATOM 833 N N . VAL A 1 103 ? 0.789 -10.196 -2.350 1.00 96.94 103 VAL A N 1
ATOM 834 C CA . VAL A 1 103 ? 0.552 -10.513 -3.760 1.00 96.94 103 VAL A CA 1
ATOM 835 C C . VAL A 1 103 ? 1.185 -9.441 -4.629 1.00 96.94 103 VAL A C 1
ATOM 837 O O . VAL A 1 103 ? 1.051 -8.254 -4.344 1.00 96.94 103 VAL A O 1
ATOM 840 N N . ARG A 1 104 ? 1.844 -9.834 -5.712 1.00 97.56 104 ARG A N 1
ATOM 841 C CA . ARG A 1 104 ? 2.227 -8.907 -6.770 1.00 97.56 104 ARG A CA 1
ATOM 842 C C . ARG A 1 104 ? 1.546 -9.299 -8.064 1.00 97.56 104 ARG A C 1
ATOM 844 O O . ARG A 1 104 ? 1.682 -10.433 -8.510 1.00 97.56 104 ARG A O 1
ATOM 851 N N . ILE A 1 105 ? 0.824 -8.351 -8.638 1.00 97.00 105 ILE A N 1
ATOM 852 C CA . ILE A 1 105 ? 0.209 -8.445 -9.954 1.00 97.00 105 ILE A CA 1
ATOM 853 C C . ILE A 1 105 ? 1.096 -7.635 -10.894 1.00 97.00 105 ILE A C 1
ATOM 855 O O . ILE A 1 105 ? 1.230 -6.425 -10.707 1.00 97.00 105 ILE A O 1
ATOM 859 N N . ASP A 1 106 ? 1.743 -8.309 -11.840 1.00 94.31 106 ASP A N 1
ATOM 860 C CA . ASP A 1 106 ? 2.616 -7.650 -12.813 1.00 94.31 106 ASP A CA 1
ATOM 861 C C . ASP A 1 106 ? 1.817 -6.865 -13.870 1.00 94.31 106 ASP A C 1
ATOM 863 O O . ASP A 1 106 ? 0.584 -6.914 -13.921 1.00 94.31 106 ASP A O 1
ATOM 867 N N . GLU A 1 107 ? 2.529 -6.161 -14.748 1.00 91.56 107 GLU A N 1
ATOM 868 C CA . GLU A 1 107 ? 1.945 -5.349 -15.818 1.00 91.56 107 GLU A CA 1
ATOM 869 C C . GLU A 1 107 ? 1.131 -6.155 -16.849 1.00 91.56 107 GLU A C 1
ATOM 871 O O . GLU A 1 107 ? 0.386 -5.587 -17.649 1.00 91.56 107 GLU A O 1
ATOM 876 N N . HIS A 1 108 ? 1.261 -7.483 -16.839 1.00 92.19 108 HIS A N 1
ATOM 877 C CA . HIS A 1 108 ? 0.516 -8.410 -17.686 1.00 92.19 108 HIS A CA 1
ATOM 878 C C . HIS A 1 108 ? -0.662 -9.065 -16.948 1.00 92.19 108 HIS A C 1
ATOM 880 O O . HIS A 1 108 ? -1.345 -9.916 -17.519 1.00 92.19 108 HIS A O 1
ATOM 886 N N . GLY A 1 109 ? -0.914 -8.684 -15.693 1.00 91.38 109 GLY A N 1
ATOM 887 C CA . GLY A 1 109 ? -1.980 -9.235 -14.860 1.00 91.38 109 GLY A CA 1
ATOM 888 C C . GLY A 1 109 ? -1.640 -10.577 -14.209 1.00 91.38 109 GLY A C 1
ATOM 889 O O . GLY A 1 109 ? -2.527 -11.216 -13.639 1.00 91.38 109 GLY A O 1
ATOM 890 N N . ARG A 1 110 ? -0.383 -11.035 -14.268 1.00 94.56 110 ARG A N 1
ATOM 891 C CA . ARG A 1 110 ? 0.033 -12.291 -13.633 1.00 94.56 110 ARG A CA 1
ATOM 892 C C . ARG A 1 110 ? 0.265 -12.063 -12.148 1.00 94.56 110 ARG A C 1
ATOM 894 O O . ARG A 1 110 ? 1.031 -11.186 -11.753 1.00 94.56 110 ARG A O 1
ATOM 901 N N . ALA A 1 111 ? -0.384 -12.882 -11.327 1.00 95.25 111 ALA A N 1
ATOM 902 C CA . ALA A 1 111 ? -0.270 -12.817 -9.880 1.00 95.25 111 ALA A CA 1
ATOM 903 C C . ALA A 1 111 ? 0.824 -13.761 -9.361 1.00 95.25 111 ALA A C 1
ATOM 905 O O . ALA A 1 111 ? 0.847 -14.949 -9.679 1.00 95.25 111 ALA A O 1
ATOM 906 N N . THR A 1 112 ? 1.687 -13.234 -8.501 1.00 96.69 112 THR A N 1
ATOM 907 C CA . THR A 1 112 ? 2.667 -13.980 -7.704 1.00 96.69 112 THR A CA 1
ATOM 908 C C . THR A 1 112 ? 2.361 -13.772 -6.227 1.00 96.69 112 THR A C 1
ATOM 910 O O . THR A 1 112 ? 1.974 -12.677 -5.816 1.00 96.69 112 THR A O 1
ATOM 913 N N . VAL A 1 113 ? 2.493 -14.826 -5.421 1.00 95.00 113 VAL A N 1
ATOM 914 C CA . VAL A 1 113 ? 2.185 -14.786 -3.985 1.00 95.00 113 VAL A CA 1
ATOM 915 C C . VAL A 1 113 ? 3.439 -15.115 -3.190 1.00 95.00 113 VAL A C 1
ATOM 917 O O . VAL A 1 113 ? 4.089 -16.130 -3.432 1.00 95.00 113 VAL A O 1
ATOM 920 N N . GLY A 1 114 ? 3.735 -14.272 -2.205 1.00 90.62 114 GLY A N 1
ATOM 921 C CA . GLY A 1 114 ? 4.890 -14.404 -1.329 1.00 90.62 114 GLY A CA 1
ATOM 922 C C . GLY A 1 114 ? 6.147 -13.747 -1.899 1.00 90.62 114 GLY A C 1
ATOM 923 O O . GLY A 1 114 ? 6.442 -13.828 -3.087 1.00 90.62 114 GLY A O 1
ATOM 924 N N . PHE A 1 115 ? 6.913 -13.107 -1.014 1.00 93.38 115 PHE A N 1
ATOM 925 C CA . PHE A 1 115 ? 8.104 -12.327 -1.365 1.00 93.38 115 PHE A CA 1
ATOM 926 C C . PHE A 1 115 ? 9.143 -13.111 -2.183 1.00 93.38 115 PHE A C 1
ATOM 928 O O . PHE A 1 115 ? 9.701 -12.571 -3.129 1.00 93.38 115 PHE A O 1
ATOM 935 N N . SER A 1 116 ? 9.380 -14.386 -1.859 1.00 91.38 116 SER A N 1
ATOM 936 C CA . SER A 1 116 ? 10.396 -15.210 -2.531 1.00 91.38 116 SER A CA 1
ATOM 937 C C . SER A 1 116 ? 10.119 -15.469 -4.014 1.00 91.38 116 SER A C 1
ATOM 939 O O . SER A 1 116 ? 11.030 -15.873 -4.727 1.00 91.38 116 SER A O 1
ATOM 941 N N . GLN A 1 117 ? 8.880 -15.259 -4.465 1.00 91.19 117 GLN A N 1
ATOM 942 C CA . GLN A 1 117 ? 8.458 -15.442 -5.856 1.00 91.19 117 GLN A CA 1
ATOM 943 C C . GLN A 1 117 ? 8.392 -14.115 -6.629 1.00 91.19 117 GLN A C 1
ATOM 945 O O . GLN A 1 117 ? 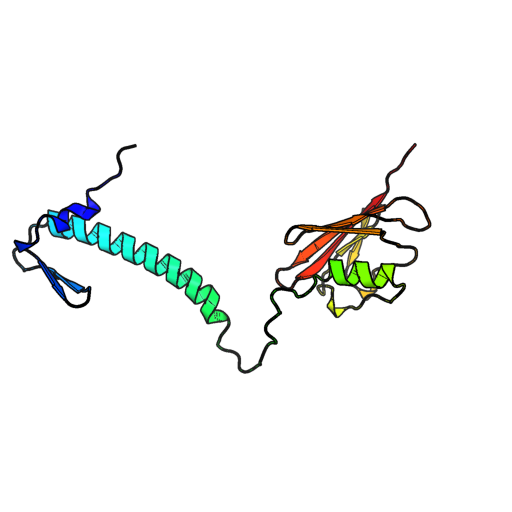8.102 -14.116 -7.823 1.00 91.19 117 GLN A O 1
ATOM 950 N N . MET A 1 118 ? 8.606 -12.975 -5.963 1.00 93.06 118 MET A N 1
ATOM 951 C CA . MET A 1 118 ? 8.511 -11.657 -6.585 1.00 93.06 118 MET A CA 1
ATOM 952 C C . MET A 1 118 ? 9.847 -11.258 -7.207 1.00 93.06 118 MET A C 1
ATOM 954 O O . MET A 1 118 ? 10.866 -11.205 -6.522 1.00 93.06 118 MET A O 1
ATOM 958 N N . ASP A 1 119 ? 9.824 -10.904 -8.491 1.00 91.38 119 ASP A N 1
ATOM 959 C CA . ASP A 1 119 ? 11.010 -10.446 -9.215 1.00 91.38 119 ASP A CA 1
ATOM 960 C C . ASP A 1 119 ? 11.027 -8.923 -9.377 1.00 91.38 119 ASP A C 1
ATOM 962 O O . ASP A 1 119 ? 10.209 -8.352 -10.098 1.00 91.38 119 ASP A O 1
ATOM 966 N N . PHE A 1 120 ? 11.969 -8.253 -8.718 1.00 92.94 120 PHE A N 1
ATOM 967 C CA . PHE A 1 120 ? 12.137 -6.798 -8.777 1.00 92.94 120 PHE A CA 1
ATOM 968 C C . PHE A 1 120 ? 13.207 -6.343 -9.782 1.00 92.94 120 PHE A C 1
ATOM 970 O O . PHE A 1 120 ? 13.550 -5.160 -9.809 1.00 92.94 120 PHE A O 1
ATOM 977 N N . ALA A 1 121 ? 13.744 -7.250 -10.601 1.00 90.81 121 ALA A N 1
ATOM 978 C CA . ALA A 1 121 ? 14.744 -6.907 -11.601 1.00 90.81 121 ALA A CA 1
ATOM 979 C C . ALA A 1 121 ? 14.221 -5.865 -12.604 1.00 90.81 121 ALA A C 1
ATOM 981 O O . ALA A 1 121 ? 13.063 -5.881 -13.028 1.00 90.81 121 ALA A O 1
ATOM 982 N N . GLY A 1 122 ? 15.101 -4.934 -12.976 1.00 90.44 122 GLY A N 1
ATOM 983 C CA . GLY A 1 122 ? 14.812 -3.897 -13.967 1.00 90.44 122 GLY A CA 1
ATOM 984 C C . GLY A 1 122 ? 13.915 -2.754 -13.485 1.00 90.44 122 GLY A C 1
ATOM 985 O O . GLY A 1 122 ? 13.720 -1.814 -14.253 1.00 90.44 122 GLY A O 1
ATOM 986 N N . LEU A 1 123 ? 13.395 -2.799 -12.252 1.00 93.62 123 LEU A N 1
ATOM 987 C CA . LEU A 1 123 ? 12.591 -1.722 -11.670 1.00 93.62 123 LEU A CA 1
ATOM 988 C C . LEU A 1 123 ? 13.460 -0.575 -11.157 1.00 93.62 123 LEU A C 1
ATOM 990 O O . LEU A 1 123 ? 14.393 -0.786 -10.381 1.00 93.62 123 LEU A O 1
ATOM 994 N N . VAL A 1 124 ? 13.087 0.649 -11.520 1.00 92.75 124 VAL A N 1
ATOM 995 C CA . VAL A 1 124 ? 13.679 1.883 -10.998 1.00 92.75 124 VAL A CA 1
ATOM 996 C C . VAL A 1 124 ? 12.557 2.869 -10.707 1.00 92.75 124 VAL A C 1
ATOM 998 O O . VAL A 1 124 ? 11.769 3.179 -11.593 1.00 92.75 124 VAL A O 1
ATOM 1001 N N . TYR A 1 125 ? 12.492 3.394 -9.485 1.00 94.38 125 TYR A N 1
ATOM 1002 C CA . TYR A 1 125 ? 11.487 4.387 -9.096 1.00 94.38 125 TYR A CA 1
ATOM 1003 C C . TYR A 1 125 ? 12.122 5.754 -8.850 1.00 94.38 125 TYR A C 1
ATOM 1005 O O . TYR A 1 125 ? 13.182 5.852 -8.230 1.00 94.38 125 TYR A O 1
ATOM 1013 N N . GLY A 1 126 ? 11.455 6.806 -9.329 1.00 90.69 126 GLY A N 1
ATOM 1014 C CA . GLY A 1 126 ? 11.856 8.201 -9.129 1.00 90.69 126 GLY A CA 1
ATOM 1015 C C . GLY A 1 126 ? 11.000 8.930 -8.097 1.00 90.69 126 GLY A C 1
ATOM 1016 O O . GLY A 1 126 ? 11.498 9.814 -7.404 1.00 90.69 126 GLY A O 1
ATOM 1017 N N . GLU A 1 127 ? 9.738 8.527 -7.946 1.00 94.12 127 GLU A N 1
ATOM 1018 C CA . GLU A 1 127 ? 8.776 9.188 -7.066 1.00 94.12 127 GLU A CA 1
ATOM 1019 C C . GLU A 1 127 ? 7.994 8.175 -6.223 1.00 94.12 127 GLU A C 1
ATOM 1021 O O . GLU A 1 127 ? 7.696 7.063 -6.666 1.00 94.12 127 GLU A O 1
ATOM 1026 N N . CYS A 1 128 ? 7.664 8.584 -4.999 1.00 94.81 128 CYS A N 1
ATOM 1027 C CA . CYS A 1 128 ? 6.893 7.818 -4.032 1.00 94.81 128 CYS A CA 1
ATOM 1028 C C . CYS A 1 128 ? 5.853 8.735 -3.383 1.00 94.81 128 CYS A C 1
ATOM 1030 O O . CYS A 1 128 ? 6.203 9.685 -2.682 1.00 94.81 128 CYS A O 1
ATOM 1032 N N . ILE A 1 129 ? 4.575 8.441 -3.610 1.00 93.00 129 ILE A N 1
ATOM 1033 C CA . ILE A 1 129 ? 3.442 9.181 -3.051 1.00 93.00 129 ILE A CA 1
ATOM 1034 C C . ILE A 1 129 ? 2.755 8.275 -2.034 1.00 93.00 129 ILE A C 1
ATOM 1036 O O . ILE A 1 129 ? 2.277 7.195 -2.384 1.00 93.00 129 ILE A O 1
ATOM 1040 N N . VAL A 1 130 ? 2.694 8.696 -0.772 1.00 90.00 130 VAL A N 1
ATOM 1041 C CA . VAL A 1 130 ? 2.121 7.901 0.325 1.00 90.00 130 VAL A CA 1
ATOM 1042 C C . VAL A 1 130 ? 0.830 8.546 0.821 1.00 90.00 130 VAL A C 1
ATOM 1044 O O . VAL A 1 130 ? 0.818 9.712 1.208 1.00 90.00 130 VAL A O 1
ATOM 1047 N N . ALA A 1 131 ? -0.250 7.768 0.846 1.00 87.75 131 ALA A N 1
ATOM 1048 C CA . ALA A 1 131 ? -1.555 8.151 1.369 1.00 87.75 131 ALA A CA 1
ATOM 1049 C C . ALA A 1 131 ? -2.109 7.018 2.248 1.00 87.75 131 ALA A C 1
ATOM 1051 O O . ALA A 1 131 ? -2.691 6.046 1.763 1.00 87.75 131 ALA A O 1
ATOM 1052 N N . GLU A 1 132 ? -1.916 7.145 3.562 1.00 86.81 132 GLU A N 1
ATOM 1053 C CA . GLU A 1 132 ? -2.318 6.147 4.562 1.00 86.81 132 GLU A CA 1
ATOM 1054 C C . GLU A 1 132 ? -1.767 4.737 4.268 1.00 86.81 132 GLU A C 1
ATOM 1056 O O . GLU A 1 132 ? -0.575 4.489 4.436 1.00 86.81 132 GLU A O 1
ATOM 1061 N N . GLN A 1 133 ? -2.634 3.802 3.863 1.00 90.62 133 GLN A N 1
ATOM 1062 C CA . GLN A 1 133 ? -2.293 2.417 3.534 1.00 90.62 133 GLN A CA 1
ATOM 1063 C C . GLN A 1 133 ? -1.987 2.205 2.052 1.00 90.62 133 GLN A C 1
ATOM 1065 O O . GLN A 1 133 ? -1.593 1.103 1.669 1.00 90.62 133 GLN A O 1
ATOM 1070 N N . LYS A 1 134 ? -2.161 3.232 1.220 1.00 94.12 134 LYS A N 1
ATOM 1071 C CA . LYS A 1 134 ? -1.922 3.181 -0.217 1.00 94.12 134 LYS A CA 1
ATOM 1072 C C . LYS A 1 134 ? -0.689 4.006 -0.561 1.00 94.12 134 LYS A C 1
ATOM 1074 O O . LYS A 1 134 ? -0.537 5.139 -0.120 1.00 94.12 134 LYS A O 1
ATOM 1079 N N . CYS A 1 135 ? 0.182 3.441 -1.377 1.00 95.44 135 CYS A N 1
ATOM 1080 C CA . CYS A 1 135 ? 1.346 4.116 -1.918 1.00 95.44 135 CYS A CA 1
ATOM 1081 C C . CYS A 1 135 ? 1.349 3.972 -3.441 1.00 95.44 135 CYS A C 1
ATOM 1083 O O . CYS A 1 135 ? 0.922 2.948 -3.973 1.00 95.44 135 CYS A O 1
ATOM 1085 N N . VAL A 1 136 ? 1.785 5.011 -4.140 1.00 97.06 136 VAL A N 1
ATOM 1086 C CA . VAL A 1 136 ? 1.984 5.002 -5.587 1.00 97.06 136 VAL A CA 1
ATOM 1087 C C . VAL A 1 136 ? 3.457 5.269 -5.845 1.00 97.06 136 VAL A C 1
ATOM 1089 O O . VAL A 1 136 ? 3.979 6.299 -5.421 1.00 97.06 136 VAL A O 1
ATOM 1092 N N . LEU A 1 137 ? 4.117 4.334 -6.521 1.00 96.62 137 LEU A N 1
ATOM 1093 C CA . LEU A 1 137 ? 5.484 4.493 -6.998 1.00 96.62 137 LEU A CA 1
ATOM 1094 C C . LEU A 1 137 ? 5.460 4.772 -8.498 1.00 96.62 137 LEU A C 1
ATOM 1096 O O . LEU A 1 137 ? 4.783 4.064 -9.244 1.00 96.62 137 LEU A O 1
ATOM 1100 N N . ILE A 1 138 ? 6.195 5.792 -8.934 1.00 95.56 138 ILE A N 1
ATOM 1101 C CA . ILE A 1 138 ? 6.293 6.187 -10.345 1.00 95.56 138 ILE A CA 1
ATOM 1102 C C . ILE A 1 138 ? 7.742 6.010 -10.792 1.00 95.56 138 ILE A C 1
ATOM 1104 O O . ILE A 1 138 ? 8.680 6.448 -10.114 1.00 95.56 138 ILE A O 1
ATOM 1108 N N . GLY A 1 139 ? 7.933 5.325 -11.916 1.00 94.31 139 GLY A N 1
ATOM 1109 C CA . GLY A 1 139 ? 9.252 4.919 -12.371 1.00 94.31 139 GLY A CA 1
ATOM 1110 C C . GLY A 1 139 ? 9.249 4.240 -13.732 1.00 94.31 139 GLY A C 1
ATOM 1111 O O . GLY A 1 139 ? 8.477 4.594 -14.623 1.00 94.31 139 GLY A O 1
ATOM 1112 N N . SER A 1 140 ? 10.138 3.265 -13.887 1.00 93.06 140 SER A N 1
ATOM 1113 C CA . SER A 1 140 ? 10.267 2.459 -15.092 1.00 93.06 140 SER A CA 1
ATOM 1114 C C . SER A 1 140 ? 10.656 1.012 -14.795 1.00 93.06 140 SER A C 1
ATOM 1116 O O . SER A 1 140 ? 11.221 0.696 -13.744 1.00 93.06 140 SER A O 1
ATOM 1118 N N . LYS A 1 141 ? 10.356 0.127 -15.748 1.00 92.88 141 LYS A N 1
ATOM 1119 C CA . LYS A 1 141 ? 10.834 -1.257 -15.806 1.00 92.88 141 LYS A CA 1
ATOM 1120 C C . LYS A 1 141 ? 11.545 -1.455 -17.134 1.00 92.88 141 LYS A C 1
ATOM 1122 O O . LYS A 1 141 ? 10.919 -1.298 -18.172 1.00 92.88 141 LYS A O 1
ATOM 1127 N N . ASN A 1 142 ? 12.837 -1.780 -17.125 1.00 91.50 142 ASN A N 1
ATOM 1128 C CA . ASN A 1 142 ? 13.626 -1.923 -18.361 1.00 91.50 142 ASN A CA 1
ATOM 1129 C C . ASN A 1 142 ? 13.503 -0.706 -19.307 1.00 91.50 142 ASN A C 1
ATOM 1131 O O . ASN A 1 142 ? 13.445 -0.867 -20.521 1.00 91.50 142 ASN A O 1
ATOM 1135 N N . SER A 1 143 ? 13.464 0.503 -18.732 1.00 88.56 143 SER A N 1
ATOM 1136 C CA . SER A 1 143 ? 13.244 1.795 -19.410 1.00 88.56 143 SER A CA 1
ATOM 1137 C C . SER A 1 143 ? 11.805 2.114 -19.839 1.00 88.56 143 SER A C 1
ATOM 1139 O O . SER A 1 143 ? 11.540 3.272 -20.159 1.00 88.56 143 SER A O 1
ATOM 1141 N N . ASP A 1 144 ? 10.864 1.172 -19.758 1.00 90.38 144 ASP A N 1
ATOM 1142 C CA . ASP A 1 144 ? 9.453 1.442 -20.045 1.00 90.38 144 ASP A CA 1
ATOM 1143 C C . ASP A 1 144 ? 8.766 2.115 -18.847 1.00 90.38 144 ASP A C 1
ATOM 1145 O O . ASP A 1 144 ? 8.933 1.642 -17.717 1.00 90.38 144 ASP A O 1
ATOM 1149 N N . PRO A 1 145 ? 7.981 3.193 -19.045 1.00 93.38 145 PRO A N 1
ATOM 1150 C CA . PRO A 1 145 ? 7.270 3.866 -17.963 1.00 93.38 145 PRO A CA 1
ATOM 1151 C C . PRO A 1 145 ? 6.341 2.926 -17.188 1.00 93.38 145 PRO A C 1
ATOM 1153 O O . PRO A 1 145 ? 5.496 2.237 -17.769 1.00 93.38 145 PRO A O 1
ATOM 1156 N N . LEU A 1 146 ? 6.469 2.953 -15.862 1.00 94.25 146 LEU A N 1
ATOM 1157 C CA . LEU A 1 146 ? 5.736 2.098 -14.938 1.00 94.25 146 LEU A CA 1
ATOM 1158 C C . LEU A 1 146 ? 5.170 2.909 -13.771 1.00 94.25 146 LEU A C 1
ATOM 1160 O O . LEU A 1 146 ? 5.854 3.744 -13.175 1.00 94.25 146 LEU A O 1
ATOM 1164 N N . VAL A 1 147 ? 3.935 2.596 -13.395 1.00 96.12 147 VAL A N 1
ATOM 1165 C CA . VAL A 1 147 ? 3.331 3.000 -12.128 1.00 96.12 147 VAL A CA 1
ATOM 1166 C C . VAL A 1 147 ? 2.999 1.751 -11.327 1.00 96.12 147 VAL A C 1
ATOM 1168 O O . VAL A 1 147 ? 2.318 0.861 -11.827 1.00 96.12 147 VAL A O 1
ATOM 1171 N N . SER A 1 148 ? 3.417 1.707 -10.067 1.00 97.12 148 SER A N 1
ATOM 1172 C CA . SER A 1 148 ? 3.083 0.616 -9.154 1.00 97.12 148 SER A CA 1
ATOM 1173 C C . SER A 1 148 ? 2.229 1.129 -8.008 1.00 97.12 148 SER A C 1
ATOM 1175 O O . SER A 1 148 ? 2.622 2.023 -7.258 1.00 97.12 148 SER A O 1
ATOM 1177 N N . VAL A 1 149 ? 1.042 0.550 -7.856 1.00 97.56 149 VAL A N 1
ATOM 1178 C CA . VAL A 1 149 ? 0.133 0.828 -6.744 1.00 97.56 149 VAL A CA 1
ATOM 1179 C C . VAL A 1 149 ? 0.353 -0.222 -5.668 1.00 97.56 149 VAL A C 1
ATOM 1181 O O . VAL A 1 149 ? 0.172 -1.417 -5.896 1.00 97.56 149 VAL A O 1
ATOM 1184 N N . ILE A 1 150 ? 0.729 0.229 -4.478 1.00 98.12 150 ILE A N 1
ATOM 1185 C CA . ILE A 1 150 ? 1.093 -0.620 -3.351 1.00 98.12 150 ILE A CA 1
ATOM 1186 C C . ILE A 1 150 ? 0.089 -0.425 -2.221 1.00 98.12 150 ILE A C 1
ATOM 1188 O O . ILE A 1 150 ? -0.210 0.701 -1.825 1.00 98.12 150 ILE A O 1
ATOM 1192 N N . LEU A 1 151 ? -0.412 -1.529 -1.673 1.00 97.62 151 LEU A N 1
ATOM 1193 C CA . LEU A 1 151 ? -1.225 -1.537 -0.460 1.00 97.62 151 LEU A CA 1
ATOM 1194 C C . LEU A 1 151 ? -0.412 -2.085 0.707 1.00 97.62 151 LEU A C 1
ATOM 1196 O O . LEU A 1 151 ? 0.339 -3.055 0.565 1.00 97.62 151 LEU A O 1
ATOM 1200 N N . THR A 1 152 ? -0.607 -1.486 1.876 1.00 96.25 152 THR A N 1
ATOM 1201 C CA . THR A 1 152 ? 0.050 -1.867 3.125 1.00 96.25 152 THR A CA 1
ATOM 1202 C C . THR A 1 152 ? -0.963 -2.182 4.225 1.00 96.25 152 THR A C 1
ATOM 1204 O O . THR A 1 152 ? -2.056 -1.623 4.267 1.00 96.25 152 THR A O 1
ATOM 1207 N N . ASP A 1 153 ? -0.616 -3.103 5.127 1.00 92.25 153 ASP A N 1
ATOM 1208 C CA . ASP A 1 153 ? -1.436 -3.418 6.299 1.00 92.25 153 ASP A CA 1
ATOM 1209 C C . ASP A 1 153 ? -1.274 -2.376 7.426 1.00 92.25 153 ASP A C 1
ATOM 1211 O O . ASP A 1 153 ? -0.444 -1.470 7.381 1.00 92.25 153 ASP A O 1
ATOM 1215 N N . TYR A 1 154 ? -2.026 -2.531 8.520 1.00 88.81 154 TYR A N 1
ATOM 1216 C CA . TYR A 1 154 ? -1.884 -1.684 9.717 1.00 88.81 154 TYR A CA 1
ATOM 1217 C C . TYR A 1 154 ? -0.519 -1.803 10.421 1.00 88.81 154 TYR A C 1
ATOM 1219 O O . TYR A 1 154 ? -0.216 -1.010 11.312 1.00 88.81 154 TYR A O 1
ATOM 1227 N N . LYS A 1 155 ? 0.299 -2.801 10.065 1.00 89.62 155 LYS A N 1
ATOM 1228 C CA . LYS A 1 155 ? 1.693 -2.939 10.513 1.00 89.62 155 LYS A CA 1
ATOM 1229 C C . LYS A 1 155 ? 2.668 -2.321 9.503 1.00 89.62 155 LYS A C 1
ATOM 1231 O O . LYS A 1 155 ? 3.871 -2.504 9.657 1.00 89.62 155 LYS A O 1
ATOM 1236 N N . LYS A 1 156 ? 2.150 -1.592 8.509 1.00 93.00 156 LYS A N 1
ATOM 1237 C CA . LYS A 1 156 ? 2.874 -0.939 7.421 1.00 93.00 156 LYS A CA 1
ATOM 1238 C C . LYS A 1 156 ? 3.638 -1.900 6.504 1.00 93.00 156 LYS A C 1
ATOM 1240 O O . LYS A 1 156 ? 4.571 -1.475 5.833 1.00 93.00 156 LYS A O 1
ATOM 1245 N N . ARG A 1 157 ? 3.267 -3.181 6.455 1.00 95.44 157 ARG A N 1
ATOM 1246 C CA . ARG A 1 157 ? 3.874 -4.172 5.551 1.00 95.44 157 ARG A CA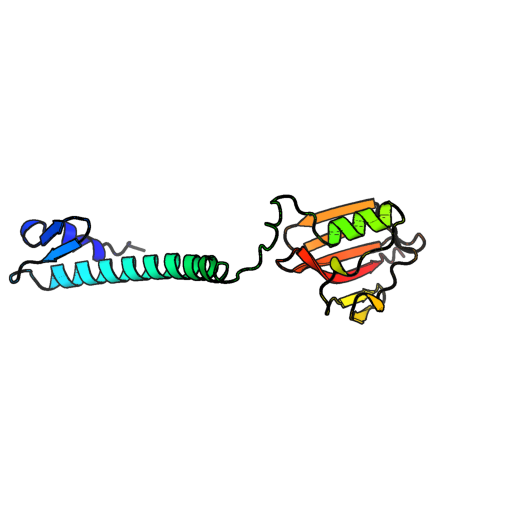 1
ATOM 1247 C C . ARG A 1 157 ? 3.119 -4.218 4.238 1.00 95.44 157 ARG A C 1
ATOM 1249 O O . ARG A 1 157 ? 1.898 -4.105 4.245 1.00 95.44 157 ARG A O 1
ATOM 1256 N N . ILE A 1 158 ? 3.820 -4.453 3.139 1.00 97.81 158 ILE A N 1
ATOM 1257 C CA . ILE A 1 158 ? 3.228 -4.616 1.812 1.00 97.81 158 ILE A CA 1
ATOM 1258 C C . ILE A 1 158 ? 2.336 -5.861 1.802 1.00 97.81 158 ILE A C 1
ATOM 1260 O O . ILE A 1 158 ? 2.784 -6.953 2.149 1.00 97.81 158 ILE A O 1
ATOM 1264 N N . ILE A 1 159 ? 1.080 -5.692 1.396 1.00 97.56 159 ILE A N 1
ATOM 1265 C CA . ILE A 1 159 ? 0.125 -6.787 1.165 1.00 97.56 159 ILE A CA 1
ATOM 1266 C C . ILE A 1 159 ? -0.189 -6.972 -0.317 1.00 97.56 159 ILE A C 1
ATOM 1268 O O . ILE A 1 159 ? -0.526 -8.078 -0.729 1.00 97.56 159 ILE A O 1
ATOM 1272 N N . GLN A 1 160 ? -0.057 -5.914 -1.117 1.00 98.06 160 GLN A N 1
ATOM 1273 C CA . GLN A 1 160 ? -0.286 -5.980 -2.551 1.00 98.06 160 GLN A CA 1
ATOM 1274 C C . GLN A 1 160 ? 0.618 -4.995 -3.287 1.00 98.06 160 GLN A C 1
ATOM 1276 O O . GLN A 1 160 ? 0.795 -3.869 -2.825 1.00 98.06 160 GLN A O 1
ATOM 1281 N N . ILE A 1 161 ? 1.132 -5.409 -4.439 1.00 98.25 161 ILE A N 1
ATOM 1282 C CA . ILE A 1 161 ? 1.731 -4.553 -5.464 1.00 98.25 161 ILE A CA 1
ATOM 1283 C C . ILE A 1 161 ? 0.963 -4.812 -6.760 1.00 98.25 161 ILE A C 1
ATOM 1285 O O . ILE A 1 161 ? 0.731 -5.968 -7.111 1.00 98.25 161 ILE A O 1
ATOM 1289 N N . GLN A 1 162 ? 0.553 -3.760 -7.456 1.00 97.88 162 GLN A N 1
ATOM 1290 C CA . GLN A 1 162 ? -0.025 -3.860 -8.788 1.00 97.88 162 GLN A CA 1
ATOM 1291 C C . GLN A 1 162 ? 0.698 -2.917 -9.737 1.00 97.88 162 GLN A C 1
ATOM 1293 O O . GLN A 1 162 ? 0.707 -1.706 -9.517 1.00 97.88 162 GLN A O 1
ATOM 1298 N N . ASP A 1 163 ? 1.279 -3.497 -10.775 1.00 96.44 163 ASP A N 1
ATOM 1299 C CA . ASP A 1 163 ? 2.109 -2.813 -11.752 1.00 96.44 163 ASP A CA 1
ATOM 1300 C C . ASP A 1 163 ? 1.277 -2.430 -12.983 1.00 96.44 163 ASP A C 1
ATOM 1302 O O . ASP A 1 163 ? 0.480 -3.217 -13.492 1.00 96.44 163 ASP A O 1
ATOM 1306 N N . PHE A 1 164 ? 1.465 -1.207 -13.467 1.00 94.62 164 PHE A N 1
ATOM 1307 C CA . PHE A 1 164 ? 0.791 -0.661 -14.637 1.00 94.62 164 PHE A CA 1
ATOM 1308 C C . PHE A 1 164 ? 1.824 -0.040 -15.564 1.00 94.62 164 PHE A C 1
ATOM 1310 O O . PHE A 1 164 ? 2.569 0.852 -15.159 1.00 94.62 164 PHE A O 1
ATOM 1317 N N . THR A 1 165 ? 1.842 -0.462 -16.822 1.00 90.44 165 THR A N 1
ATOM 1318 C CA . THR A 1 165 ? 2.599 0.217 -17.875 1.00 90.44 165 THR A CA 1
ATOM 1319 C C . THR A 1 165 ? 1.668 1.104 -18.688 1.00 90.44 165 THR A C 1
ATOM 1321 O O . THR A 1 165 ? 0.518 0.749 -18.965 1.00 90.44 165 THR A O 1
ATOM 1324 N N . SER A 1 166 ? 2.157 2.277 -19.084 1.00 72.94 166 SER A N 1
ATOM 1325 C CA . SER A 1 166 ? 1.470 3.066 -20.103 1.00 72.94 166 SER A CA 1
ATOM 1326 C C . SER A 1 166 ? 1.839 2.496 -21.467 1.00 72.94 166 SER A C 1
ATOM 1328 O O . SER A 1 166 ? 2.995 2.577 -21.878 1.00 72.94 166 SER A O 1
ATOM 1330 N N . LYS A 1 167 ? 0.868 1.941 -22.197 1.00 63.88 167 LYS A N 1
ATOM 1331 C CA . LYS A 1 167 ? 1.016 1.788 -23.646 1.00 63.88 167 LYS A CA 1
ATOM 1332 C C . LYS A 1 167 ? 0.776 3.161 -24.266 1.00 63.88 167 LYS A C 1
ATOM 1334 O O . LYS A 1 167 ? -0.339 3.457 -24.684 1.00 63.88 167 LYS A O 1
ATOM 1339 N N . ALA A 1 168 ? 1.802 4.008 -24.285 1.00 50.88 168 ALA A N 1
ATOM 1340 C CA . ALA A 1 168 ? 1.824 5.099 -25.247 1.00 50.88 168 ALA A CA 1
ATOM 1341 C C . ALA A 1 168 ? 1.971 4.444 -26.630 1.00 50.88 168 ALA A C 1
ATOM 1343 O O . ALA A 1 168 ? 3.043 3.939 -26.961 1.00 50.88 168 ALA A O 1
ATOM 1344 N N . GLN A 1 169 ? 0.854 4.327 -27.352 1.00 43.66 169 GLN A N 1
ATOM 1345 C CA . GLN A 1 169 ? 0.845 4.031 -28.785 1.00 43.66 169 GLN A CA 1
ATOM 1346 C C . GLN A 1 169 ? 1.154 5.301 -29.566 1.00 43.66 169 GLN A C 1
ATOM 1348 O O . GLN A 1 169 ? 0.646 6.369 -29.152 1.00 43.66 169 GLN A O 1
#

pLDDT: mean 81.23, std 18.05, range [37.62, 98.25]

Secondary structure (DSSP, 8-state):
-----GGGGGGG-TTSEEEETTEEEE-TT--HHHHHHHHHHHHHHHHHHHHHHHHHHHHHTTS--SS------TTPPPHHHHHHHHHHTTPPP-GGGEEEEEEEE-TTS-EEESGGG---TTEEEEEEEEETTEEEEEEEETTEEEEEEEEE-TTS-EEEEEEEE----

Foldseek 3Di:
DDPPPLLCVLVVVVVAWDADPNDIDGDPPDDPSSVVSPVVVVVVVVVVVVVVVVVVCVVCVVPPDPDCDPPQPPPNAFLQVVVQVCQQVVHDRDQVQADQQAWEQEQVRDIDGGPVRDDCPQWHFDDWDDDPQWIWTWTDRVPFTKIWIFGADPVRHTRYIYIHTDPPD

Sequence (169 aa):
MAFDTSMYEWRKYKAYYSEENGVVSFRQDTPQHVLDSYAKYAEQQEAMHDFATRNDLKKKRKNTGLFSRPKASPHAKTGAELLFEALRDKKSPEAAWFAASAVRIDEHGRATVGFSQMDFAGLVYGECIVAEQKCVLIGSKNSDPLVSVILTDYKKRIIQIQDFTSKAQ